Protein AF-A0A3M1AQQ5-F1 (afdb_monomer)

pLDDT: mean 84.56, std 14.71, range [33.78, 97.38]

Foldseek 3Di:
DCDDPVVVVVVVLVVVLVVVLVCLVVLLVLLVVLLVCLPPPVCNLVSLVSNLVSLVVQLVCCVVSQLVVLNVLSVVLNVLSVVCVVVVHGDDPVSSVVNVVSSVVNVVSSVPDDRRDDDD

Sequence (120 aa):
MGDFPSESVEKRWKVLQQRYREGLPDRLREMARYLRGIADPKNGGAHLEALHRIAHGMAGSSGIFGFPHLGICARELERLLRSIQEENRRPDSSEETKIADLIEELERIAAETPPEGKPV

Solvent-accessible surface area (backbone atoms only — not comparable to full-atom values): 6598 Å² total; per-residue (Å²): 140,84,85,70,70,58,66,63,52,52,52,52,47,52,52,51,36,49,52,50,57,70,47,43,63,58,53,51,53,49,42,57,55,26,59,73,34,41,80,38,92,86,49,12,68,60,23,46,50,51,40,32,53,52,22,46,54,39,33,72,43,24,54,78,50,25,34,54,70,51,11,52,50,22,42,54,50,24,52,55,44,47,53,38,57,76,67,72,55,78,74,50,76,68,50,52,49,53,54,49,55,46,50,54,48,46,53,49,45,64,74,71,54,74,69,57,69,83,88,127

Structure (mmCIF, N/CA/C/O backbone):
data_AF-A0A3M1AQQ5-F1
#
_entry.id   AF-A0A3M1AQQ5-F1
#
loop_
_atom_site.group_PDB
_atom_site.id
_atom_site.type_symbol
_atom_site.label_atom_id
_atom_site.label_alt_id
_atom_site.label_comp_id
_atom_site.label_asym_id
_atom_site.label_entity_id
_atom_site.label_seq_id
_atom_site.pdbx_PDB_ins_code
_atom_site.Cartn_x
_atom_site.Cartn_y
_atom_site.Cartn_z
_atom_site.occupancy
_atom_site.B_iso_or_equiv
_atom_site.auth_seq_id
_atom_site.auth_comp_id
_atom_site.auth_asym_id
_atom_site.auth_atom_id
_atom_site.pdbx_PDB_model_num
ATOM 1 N N . MET A 1 1 ? -32.718 20.684 30.491 1.00 39.69 1 MET A N 1
ATOM 2 C CA . MET A 1 1 ? -32.988 19.747 29.381 1.00 39.69 1 MET A CA 1
ATOM 3 C C . MET A 1 1 ? -31.857 19.908 28.382 1.00 39.69 1 MET A C 1
ATOM 5 O O . MET A 1 1 ? -31.890 20.838 27.592 1.00 39.69 1 MET A O 1
ATOM 9 N N . GLY A 1 2 ? -30.792 19.120 28.528 1.00 47.56 2 GLY A N 1
ATOM 10 C CA . GLY A 1 2 ? -29.665 19.105 27.596 1.00 47.56 2 GLY A CA 1
ATOM 11 C C . GLY A 1 2 ? -29.707 17.777 26.867 1.00 47.56 2 GLY A C 1
ATOM 12 O O . GLY A 1 2 ? -29.253 16.780 27.415 1.00 47.56 2 GLY A O 1
ATOM 13 N N . ASP A 1 3 ? -30.355 17.752 25.709 1.00 48.94 3 ASP A N 1
ATOM 14 C CA . ASP A 1 3 ? -30.381 16.572 24.853 1.00 48.94 3 ASP A CA 1
ATOM 15 C C . ASP A 1 3 ? -29.056 16.552 24.079 1.00 48.94 3 ASP A C 1
ATOM 17 O O . ASP A 1 3 ? -28.747 17.475 23.321 1.00 48.94 3 ASP A O 1
ATOM 21 N N . PHE A 1 4 ? -28.202 15.582 24.397 1.00 49.16 4 PHE A N 1
ATOM 22 C CA . PHE A 1 4 ? -26.816 15.528 23.945 1.00 49.16 4 PHE A CA 1
ATOM 23 C C . PHE A 1 4 ? -26.731 15.058 22.481 1.00 49.16 4 PHE A C 1
ATOM 25 O O . PHE A 1 4 ? -27.103 13.923 22.182 1.00 49.16 4 PHE A O 1
ATOM 32 N N . PRO A 1 5 ? -26.137 15.838 21.558 1.00 56.94 5 PRO A N 1
ATOM 33 C CA . PRO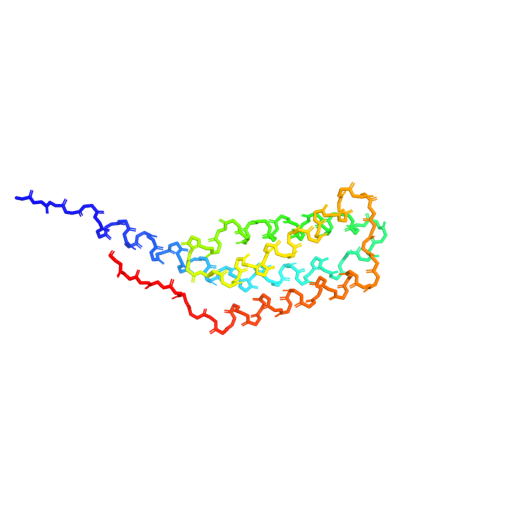 A 1 5 ? -25.801 15.347 20.219 1.00 56.94 5 PRO A CA 1
ATOM 34 C C . PRO A 1 5 ? -24.647 14.316 20.207 1.00 56.94 5 PRO A C 1
ATOM 36 O O . PRO A 1 5 ? -24.375 13.730 19.156 1.00 56.94 5 PRO A O 1
ATOM 39 N N . SER A 1 6 ? -23.970 14.068 21.340 1.00 58.69 6 SER A N 1
ATOM 40 C CA . SER A 1 6 ? -22.751 13.243 21.408 1.00 58.69 6 SER A CA 1
ATOM 41 C C . SER A 1 6 ? -22.999 11.754 21.148 1.00 58.69 6 SER A C 1
ATOM 43 O O . SER A 1 6 ? -22.285 11.168 20.337 1.00 58.69 6 SER A O 1
ATOM 45 N N . GLU A 1 7 ? -24.068 11.156 21.690 1.00 60.47 7 GLU A N 1
ATOM 46 C CA . GLU A 1 7 ? -24.357 9.724 21.477 1.00 60.47 7 GLU A CA 1
ATOM 47 C C . GLU A 1 7 ? -24.570 9.374 19.995 1.00 60.47 7 GLU A C 1
ATOM 49 O O . GLU A 1 7 ? -24.213 8.287 19.532 1.00 60.47 7 GLU A O 1
ATOM 54 N N . SER A 1 8 ? -25.157 10.295 19.224 1.00 70.62 8 SER A N 1
ATOM 55 C CA . SER A 1 8 ? -25.392 10.101 17.790 1.00 70.62 8 SER A CA 1
ATOM 56 C C . SER A 1 8 ? -24.102 10.201 16.977 1.00 70.62 8 SER A C 1
ATOM 58 O O . SER A 1 8 ? -23.932 9.464 16.003 1.00 70.62 8 SER A O 1
ATOM 60 N N . VAL A 1 9 ? -23.184 11.088 17.368 1.00 71.31 9 VAL A N 1
ATOM 61 C CA . VAL A 1 9 ? -21.868 11.228 16.732 1.00 71.31 9 VAL A CA 1
ATOM 62 C C . VAL A 1 9 ? -20.988 10.026 17.068 1.00 71.31 9 VAL A C 1
ATOM 64 O O . VAL A 1 9 ? -20.425 9.424 16.158 1.00 71.31 9 VAL A O 1
ATOM 67 N N . GLU A 1 10 ? -20.955 9.598 18.328 1.00 72.62 10 GLU A N 1
ATOM 68 C CA . GLU A 1 10 ? -20.203 8.423 18.783 1.00 72.62 10 GLU A CA 1
ATOM 69 C C . GLU A 1 10 ? -20.688 7.123 18.128 1.00 72.62 10 GLU A C 1
ATOM 71 O O . GLU A 1 10 ? -19.878 6.312 17.675 1.00 72.62 10 GLU A O 1
ATOM 76 N N . LYS A 1 11 ? -22.009 6.917 18.010 1.00 75.25 11 LYS A N 1
ATOM 77 C CA . LYS A 1 11 ? -22.565 5.749 17.302 1.00 75.25 11 LYS A CA 1
ATOM 78 C C . LYS A 1 11 ? -22.174 5.747 15.825 1.00 75.25 11 LYS A C 1
ATOM 80 O O . LYS A 1 11 ? -21.735 4.717 15.314 1.00 75.25 11 LYS A O 1
ATOM 85 N N . ARG A 1 12 ? -22.286 6.889 15.135 1.00 74.12 12 ARG A N 1
ATOM 86 C CA . ARG A 1 12 ? -21.865 7.021 13.724 1.00 74.12 12 ARG A CA 1
ATOM 87 C C . ARG A 1 12 ? -20.365 6.787 13.566 1.00 74.12 12 ARG A C 1
ATOM 89 O O . ARG A 1 12 ? -19.950 6.113 12.629 1.00 74.12 12 ARG A O 1
ATOM 96 N N . TRP A 1 13 ? -19.572 7.286 14.505 1.00 77.75 13 TRP A N 1
ATOM 97 C CA . TRP A 1 13 ? -18.128 7.109 14.530 1.00 77.75 13 TRP A CA 1
ATOM 98 C C . TRP A 1 13 ? -17.721 5.641 14.654 1.00 77.75 13 TRP A C 1
ATOM 100 O O . TRP A 1 13 ? -16.947 5.149 13.835 1.00 77.75 13 TRP A O 1
ATOM 110 N N . LYS A 1 14 ? -18.315 4.906 15.602 1.00 76.75 14 LYS A N 1
ATOM 111 C CA . LYS A 1 14 ? -18.078 3.463 15.760 1.00 76.75 14 LYS A CA 1
ATOM 112 C C . LYS A 1 14 ? -18.450 2.676 14.502 1.00 76.75 14 LYS A C 1
ATOM 114 O O . LYS A 1 14 ? -17.719 1.768 14.120 1.00 76.75 14 LYS A O 1
ATOM 119 N N . VAL A 1 15 ? -19.539 3.046 13.820 1.00 81.56 15 VAL A N 1
ATOM 120 C CA . VAL A 1 15 ? -19.927 2.425 12.540 1.00 81.56 15 VAL A CA 1
ATOM 121 C C . VAL A 1 15 ? -18.883 2.684 11.450 1.00 81.56 15 VAL A C 1
ATOM 123 O O . VAL A 1 15 ? -18.546 1.768 10.704 1.00 81.56 15 VAL A O 1
ATOM 126 N N . LEU A 1 16 ? -18.343 3.902 11.356 1.00 78.88 16 LEU A N 1
ATOM 127 C CA . LEU A 1 16 ? -17.290 4.221 10.386 1.00 78.88 16 LEU A CA 1
ATOM 128 C C . LEU A 1 16 ? -15.985 3.475 10.692 1.00 78.88 16 LEU A C 1
ATOM 130 O O . LEU A 1 16 ? -15.394 2.904 9.779 1.00 78.88 16 LEU A O 1
ATOM 134 N N . GLN A 1 17 ? -15.580 3.404 11.963 1.00 79.69 17 GLN A N 1
ATOM 135 C CA . GLN A 1 17 ? -14.423 2.612 12.394 1.00 79.69 17 GLN A CA 1
ATOM 136 C C . GLN A 1 17 ? -14.599 1.120 12.086 1.00 79.69 17 GLN A C 1
ATOM 138 O O . GLN A 1 17 ? -13.663 0.465 11.629 1.00 79.69 17 GLN A O 1
ATOM 143 N N . GLN A 1 18 ? -15.797 0.579 12.320 1.00 81.62 18 GLN A N 1
ATOM 144 C CA . GLN A 1 18 ? -16.114 -0.817 12.033 1.00 81.62 18 GLN A CA 1
ATOM 145 C C . GLN A 1 18 ? -16.027 -1.105 10.531 1.00 81.62 18 GLN A C 1
ATOM 147 O O . GLN A 1 18 ? -15.323 -2.026 10.131 1.00 81.62 18 GLN A O 1
ATOM 152 N N . ARG A 1 19 ? -16.652 -0.266 9.694 1.00 84.38 19 ARG A N 1
ATOM 153 C CA . ARG A 1 19 ? -16.578 -0.387 8.229 1.00 84.38 19 ARG A CA 1
ATOM 154 C C . ARG A 1 19 ? -15.156 -0.259 7.702 1.00 84.38 19 ARG A C 1
ATOM 156 O O . ARG A 1 19 ? -14.786 -0.959 6.765 1.00 84.38 19 ARG A O 1
ATOM 163 N N . TYR A 1 20 ? -14.365 0.640 8.287 1.00 83.94 20 TYR A N 1
ATOM 164 C CA . TYR A 1 20 ? -12.958 0.775 7.937 1.00 83.94 20 TYR A CA 1
ATOM 165 C C . TYR A 1 20 ? -12.219 -0.539 8.195 1.00 83.94 20 TYR A C 1
ATOM 167 O O . TYR A 1 20 ? -11.590 -1.058 7.279 1.00 83.94 20 TYR A O 1
ATOM 175 N N . ARG A 1 21 ? -12.377 -1.122 9.393 1.00 82.50 21 ARG A N 1
ATOM 176 C CA . ARG A 1 21 ? -11.762 -2.407 9.755 1.00 82.50 21 ARG A CA 1
ATOM 177 C C . ARG A 1 21 ? -12.209 -3.548 8.848 1.00 82.50 21 ARG A C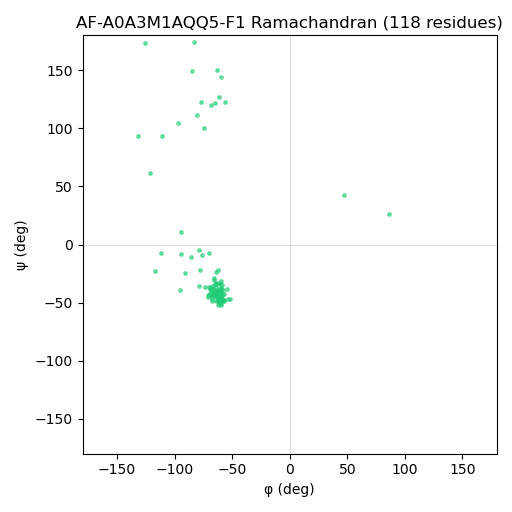 1
ATOM 179 O O . ARG A 1 21 ? -11.370 -4.308 8.389 1.00 82.50 21 ARG A O 1
ATOM 186 N N . GLU A 1 22 ? -13.505 -3.658 8.582 1.00 86.5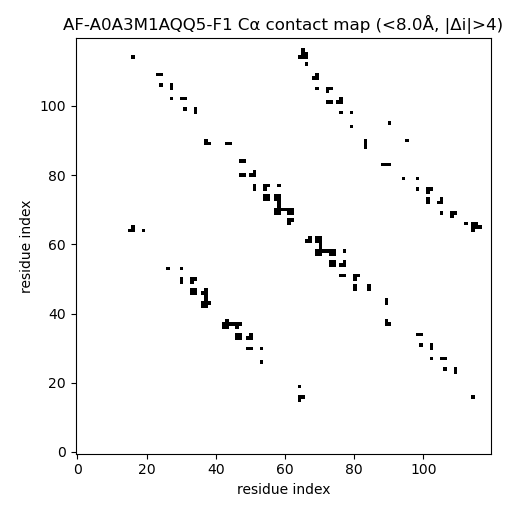6 22 GLU A N 1
ATOM 187 C CA . GLU A 1 22 ? -14.060 -4.701 7.710 1.00 86.56 22 GLU A CA 1
ATOM 188 C C . GLU A 1 22 ? -13.520 -4.601 6.279 1.00 86.56 22 GLU A C 1
ATOM 190 O O . GLU A 1 22 ? -13.305 -5.624 5.638 1.00 86.56 22 GLU A O 1
ATOM 195 N N . GLY A 1 23 ? -13.244 -3.385 5.799 1.00 88.19 23 GLY A N 1
ATOM 196 C CA . GLY A 1 23 ? -12.676 -3.151 4.472 1.00 88.19 23 GLY A CA 1
ATOM 197 C C . GLY A 1 23 ? -11.148 -3.231 4.386 1.00 88.19 23 GLY A C 1
ATOM 198 O O . GLY A 1 23 ? -10.618 -3.225 3.275 1.00 88.19 23 GLY A O 1
ATOM 199 N N . LEU A 1 24 ? -10.418 -3.284 5.508 1.00 87.94 24 LEU A N 1
ATOM 200 C CA . LEU A 1 24 ? -8.949 -3.342 5.498 1.00 87.94 24 LEU A CA 1
ATOM 201 C C . LEU A 1 24 ? -8.403 -4.594 4.794 1.00 87.94 24 LEU A C 1
ATOM 203 O O . LEU A 1 24 ? -7.553 -4.427 3.919 1.00 87.94 24 LEU A O 1
ATOM 207 N N . PRO A 1 25 ? -8.885 -5.820 5.088 1.00 89.38 25 PRO A N 1
ATOM 208 C CA . PRO A 1 25 ? -8.378 -7.022 4.432 1.00 89.38 25 PRO A CA 1
ATOM 209 C C . PRO A 1 25 ? -8.531 -6.979 2.911 1.00 89.38 25 PRO A C 1
ATOM 211 O O . PRO A 1 25 ? -7.631 -7.397 2.189 1.00 89.38 25 PRO A O 1
ATOM 214 N N . ASP A 1 26 ? -9.650 -6.452 2.412 1.00 91.56 26 ASP A N 1
ATOM 215 C CA . ASP A 1 26 ? -9.893 -6.352 0.972 1.00 91.56 26 ASP A CA 1
ATOM 216 C C . ASP A 1 26 ? -8.936 -5.348 0.315 1.00 91.56 26 ASP A C 1
ATOM 218 O O . ASP A 1 26 ? -8.339 -5.658 -0.715 1.00 91.56 26 ASP A O 1
ATOM 222 N N . ARG A 1 27 ? -8.706 -4.189 0.949 1.00 92.50 27 ARG A N 1
ATOM 223 C CA . ARG A 1 27 ? -7.732 -3.191 0.471 1.00 92.50 27 ARG A CA 1
ATOM 224 C C . ARG A 1 27 ? -6.311 -3.746 0.430 1.00 92.50 27 ARG A C 1
ATOM 226 O O . ARG A 1 27 ? -5.602 -3.518 -0.544 1.00 92.50 27 ARG A O 1
ATOM 233 N N . LEU A 1 28 ? -5.904 -4.496 1.452 1.00 92.50 28 LEU A N 1
ATOM 234 C CA . LEU A 1 28 ? -4.577 -5.114 1.514 1.00 92.50 28 LEU A CA 1
ATOM 235 C C . LEU A 1 28 ? -4.403 -6.180 0.425 1.00 92.50 28 LEU A C 1
ATOM 237 O O . LEU A 1 28 ? -3.412 -6.163 -0.305 1.00 92.50 28 LEU A O 1
ATOM 241 N N . ARG A 1 29 ? -5.421 -7.024 0.202 1.00 92.88 29 ARG A N 1
ATOM 242 C CA . ARG A 1 29 ? -5.422 -7.977 -0.923 1.00 92.88 29 ARG A CA 1
ATOM 243 C C . ARG A 1 29 ? -5.336 -7.276 -2.278 1.00 92.88 29 ARG A C 1
ATOM 245 O O . ARG A 1 29 ? -4.657 -7.769 -3.180 1.00 92.88 29 ARG A O 1
ATOM 252 N N . GLU A 1 30 ? -6.004 -6.135 -2.445 1.00 94.31 30 GLU A N 1
ATOM 253 C CA . GLU A 1 30 ? -5.869 -5.321 -3.655 1.00 94.31 30 GLU A CA 1
ATOM 254 C C . GLU A 1 30 ? -4.440 -4.796 -3.831 1.00 94.31 30 GLU A C 1
ATOM 256 O O . GLU A 1 30 ? -3.897 -4.905 -4.932 1.00 94.31 30 GLU A O 1
ATOM 261 N N . MET A 1 31 ? -3.800 -4.296 -2.768 1.00 95.06 31 MET A N 1
ATOM 262 C CA . MET A 1 31 ? -2.400 -3.854 -2.815 1.00 95.06 31 MET A CA 1
ATOM 263 C C . MET A 1 31 ? -1.469 -4.994 -3.225 1.00 95.06 31 MET A C 1
ATOM 265 O O . MET A 1 31 ? -0.702 -4.838 -4.174 1.00 95.06 31 MET A O 1
ATOM 269 N N . ALA A 1 32 ? -1.603 -6.170 -2.610 1.00 93.25 32 ALA A N 1
ATOM 270 C CA . ALA A 1 32 ? -0.831 -7.353 -2.983 1.00 93.25 32 ALA A CA 1
ATOM 271 C C . ALA A 1 32 ? -1.045 -7.751 -4.458 1.00 93.25 32 ALA A C 1
ATOM 273 O O . ALA A 1 32 ? -0.113 -8.195 -5.134 1.00 93.25 32 ALA A O 1
ATOM 274 N N . ARG A 1 33 ? -2.257 -7.560 -5.005 1.00 94.31 33 ARG A N 1
ATOM 275 C CA . ARG A 1 33 ? -2.534 -7.788 -6.432 1.00 94.31 33 ARG A CA 1
ATOM 276 C C . ARG A 1 33 ? -1.816 -6.776 -7.323 1.00 94.31 33 ARG A C 1
ATOM 278 O O . ARG A 1 33 ? -1.260 -7.172 -8.345 1.00 94.31 33 ARG A O 1
ATOM 285 N N . TYR A 1 34 ? -1.843 -5.490 -6.971 1.00 94.94 34 TYR A N 1
ATOM 286 C CA . TYR A 1 34 ? -1.163 -4.456 -7.752 1.00 94.94 34 TYR A CA 1
ATOM 287 C C . TYR A 1 34 ? 0.358 -4.599 -7.683 1.00 94.94 34 TYR A C 1
ATOM 289 O O . TYR A 1 34 ? 0.997 -4.466 -8.722 1.00 94.94 34 TYR A O 1
ATOM 297 N N . LEU A 1 35 ? 0.917 -4.976 -6.528 1.00 94.06 35 LEU A N 1
ATOM 298 C CA . LEU A 1 35 ? 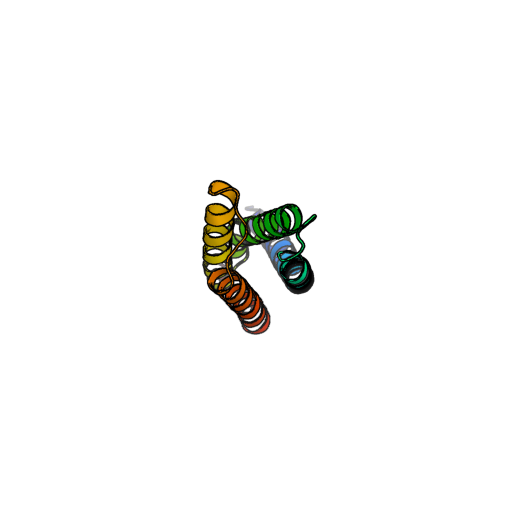2.341 -5.286 -6.361 1.00 94.06 35 LEU A CA 1
ATOM 299 C C . LEU A 1 35 ? 2.826 -6.309 -7.396 1.00 94.06 35 LEU A C 1
ATOM 301 O O . LEU A 1 35 ? 3.811 -6.070 -8.081 1.00 94.06 35 LEU A O 1
ATOM 305 N N . ARG A 1 36 ? 2.093 -7.408 -7.605 1.00 92.50 36 ARG A N 1
ATOM 306 C CA . ARG A 1 36 ? 2.467 -8.428 -8.606 1.00 92.50 36 ARG A CA 1
ATOM 307 C C . ARG A 1 36 ? 2.499 -7.901 -10.046 1.00 92.50 36 ARG A C 1
ATOM 309 O O . ARG A 1 36 ? 3.129 -8.516 -10.899 1.00 92.50 36 ARG A O 1
ATOM 316 N N . GLY A 1 37 ? 1.796 -6.804 -10.324 1.00 91.88 37 GLY A N 1
ATOM 317 C CA . GLY A 1 37 ? 1.712 -6.194 -11.647 1.00 91.88 37 GLY A CA 1
ATOM 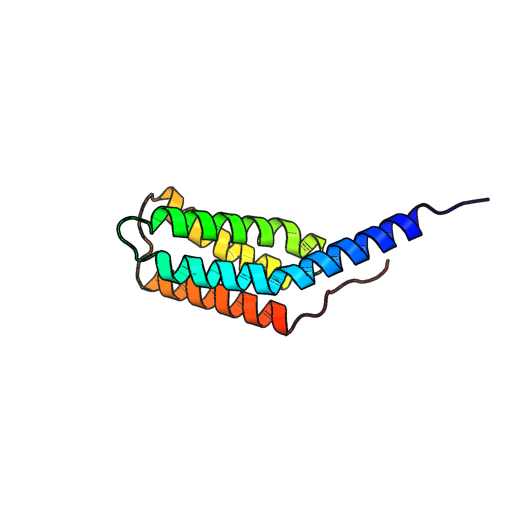318 C C . GLY A 1 37 ? 2.718 -5.068 -11.898 1.00 91.88 37 GLY A C 1
ATOM 319 O O . GLY A 1 37 ? 2.822 -4.623 -13.037 1.00 91.88 37 GLY A O 1
ATOM 320 N N . ILE A 1 38 ? 3.469 -4.593 -10.895 1.00 90.00 38 ILE A N 1
ATOM 321 C CA . ILE A 1 38 ? 4.364 -3.429 -11.077 1.00 90.00 38 ILE A CA 1
ATOM 322 C C . ILE A 1 38 ? 5.519 -3.713 -12.044 1.00 90.00 38 ILE A C 1
ATOM 324 O O . ILE A 1 38 ? 5.956 -2.810 -12.756 1.00 90.00 38 ILE A O 1
ATOM 328 N N . ALA A 1 39 ? 5.948 -4.975 -12.128 1.00 86.25 39 ALA A N 1
ATOM 329 C CA . ALA A 1 39 ? 6.978 -5.432 -13.055 1.00 86.25 39 ALA A CA 1
ATOM 330 C C . ALA A 1 39 ? 6.471 -5.586 -14.506 1.00 86.25 39 ALA A C 1
ATOM 332 O O . ALA A 1 39 ? 7.275 -5.790 -15.419 1.00 86.25 39 ALA A O 1
ATOM 333 N N . ASP A 1 40 ? 5.156 -5.486 -14.757 1.00 89.00 40 ASP A N 1
ATOM 334 C CA . ASP A 1 40 ? 4.588 -5.590 -16.105 1.00 89.00 40 ASP A CA 1
ATOM 335 C C . ASP A 1 40 ? 5.080 -4.417 -16.983 1.00 89.00 40 ASP A C 1
ATOM 337 O O . ASP A 1 40 ? 4.817 -3.250 -16.673 1.00 89.00 40 ASP A O 1
ATOM 341 N N . PRO A 1 41 ? 5.746 -4.674 -18.126 1.00 85.75 41 PRO A N 1
ATOM 342 C CA . PRO A 1 41 ? 6.260 -3.605 -18.974 1.00 85.75 41 PRO A CA 1
ATOM 343 C C . PRO A 1 41 ? 5.199 -2.688 -19.597 1.00 85.75 41 PRO A C 1
ATOM 345 O O . PRO A 1 41 ? 5.519 -1.566 -19.989 1.00 85.75 41 PRO A O 1
ATOM 348 N N . LYS A 1 42 ? 3.964 -3.165 -19.741 1.00 88.94 42 LYS A N 1
ATOM 349 C CA . LYS A 1 42 ? 2.841 -2.438 -20.338 1.00 88.94 42 LYS A CA 1
ATOM 350 C C . LYS A 1 42 ? 1.988 -1.755 -19.275 1.00 88.94 42 LYS A C 1
ATOM 352 O O . LYS A 1 42 ? 1.554 -0.629 -19.492 1.00 88.94 42 LYS A O 1
ATOM 357 N N . ASN A 1 43 ? 1.768 -2.421 -18.142 1.00 91.19 43 ASN A N 1
ATOM 358 C CA . ASN A 1 43 ? 0.805 -1.976 -17.129 1.00 91.19 43 ASN A CA 1
ATOM 359 C C . ASN A 1 43 ? 1.438 -1.517 -15.807 1.00 91.19 43 ASN A C 1
ATOM 361 O O . ASN A 1 43 ? 0.725 -0.984 -14.957 1.00 91.19 43 ASN A O 1
ATOM 365 N N . GLY A 1 44 ? 2.750 -1.680 -15.617 1.00 89.75 44 GLY A N 1
ATOM 366 C CA . GLY A 1 44 ? 3.431 -1.428 -14.342 1.00 89.75 44 GLY A CA 1
ATOM 367 C C . GLY A 1 44 ? 3.193 -0.030 -13.770 1.00 89.75 44 GLY A C 1
ATOM 368 O O . GLY A 1 44 ? 2.937 0.111 -12.578 1.00 89.75 44 GLY A O 1
ATOM 369 N N . GLY A 1 45 ? 3.148 0.999 -14.625 1.00 91.19 45 GLY A N 1
ATOM 370 C CA . GLY A 1 45 ? 2.816 2.367 -14.206 1.00 91.19 45 GLY A CA 1
ATOM 371 C C . GLY A 1 45 ? 1.392 2.510 -13.648 1.00 91.19 45 GLY A C 1
ATOM 372 O O . GLY A 1 45 ? 1.194 3.177 -12.636 1.00 91.19 45 GLY A O 1
ATOM 373 N N . ALA A 1 46 ? 0.407 1.830 -14.244 1.00 93.69 46 ALA A N 1
ATOM 374 C CA . ALA A 1 46 ? -0.973 1.833 -13.753 1.00 93.69 46 ALA A CA 1
ATOM 375 C C . ALA A 1 46 ? -1.113 1.058 -12.431 1.00 93.69 46 ALA A C 1
ATOM 377 O O . ALA A 1 46 ? -1.867 1.465 -11.546 1.00 93.69 46 ALA A O 1
ATOM 378 N N . HIS A 1 47 ? -0.361 -0.038 -12.274 1.00 94.25 47 HIS A N 1
ATOM 379 C CA . HIS A 1 47 ? -0.282 -0.778 -11.014 1.00 94.25 47 HIS A CA 1
ATOM 380 C C . HIS A 1 47 ? 0.358 0.062 -9.898 1.00 94.25 47 HIS A C 1
ATOM 382 O O . HIS A 1 47 ? -0.173 0.106 -8.788 1.00 94.25 47 HIS A O 1
ATOM 388 N N . LEU A 1 48 ? 1.440 0.784 -10.207 1.00 94.31 48 LEU A N 1
ATOM 389 C CA . LEU A 1 48 ? 2.104 1.704 -9.284 1.00 94.31 48 LEU A CA 1
ATOM 390 C C . LEU A 1 48 ? 1.167 2.841 -8.843 1.00 94.31 48 LEU A C 1
ATOM 392 O O . LEU A 1 48 ? 1.079 3.158 -7.658 1.00 94.31 48 LEU A O 1
ATOM 396 N N . GLU A 1 49 ? 0.407 3.415 -9.777 1.00 94.88 49 GLU A N 1
ATOM 397 C CA . GLU A 1 49 ? -0.575 4.457 -9.469 1.00 94.88 49 GLU A CA 1
ATOM 398 C C . GLU A 1 49 ? -1.721 3.941 -8.592 1.00 94.88 49 GLU A C 1
ATOM 400 O O .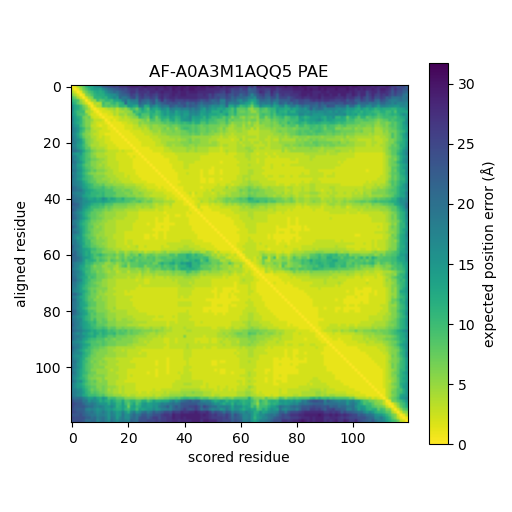 GLU A 1 49 ? -2.155 4.618 -7.657 1.00 94.88 49 GLU A O 1
ATOM 405 N N . ALA A 1 50 ? -2.195 2.721 -8.849 1.00 95.94 50 ALA A N 1
ATOM 406 C CA . ALA A 1 50 ? -3.208 2.091 -8.016 1.00 95.94 50 ALA A CA 1
ATOM 407 C C . ALA A 1 50 ? -2.709 1.844 -6.583 1.00 95.94 50 ALA A C 1
ATOM 409 O O . ALA A 1 50 ? -3.432 2.166 -5.638 1.00 95.94 50 ALA A O 1
ATOM 410 N N . LEU A 1 51 ? -1.471 1.362 -6.416 1.00 95.62 51 LEU A N 1
ATOM 411 C CA . LEU A 1 51 ? -0.830 1.238 -5.103 1.00 95.62 51 LEU A CA 1
ATOM 412 C C . LEU A 1 51 ? -0.760 2.584 -4.382 1.00 95.62 51 LEU A C 1
ATOM 414 O O . LEU A 1 51 ? -1.159 2.675 -3.221 1.00 95.62 51 LEU A O 1
ATOM 418 N N . HIS A 1 52 ? -0.311 3.635 -5.077 1.00 96.12 52 HIS A N 1
ATOM 419 C CA . HIS A 1 52 ? -0.176 4.966 -4.487 1.00 96.12 52 HIS A CA 1
ATOM 420 C C . HIS A 1 52 ? -1.524 5.496 -3.987 1.00 96.12 52 HIS A C 1
ATOM 422 O O . HIS A 1 52 ? -1.611 5.989 -2.864 1.00 96.12 52 HIS A O 1
ATOM 428 N N . ARG A 1 53 ? -2.606 5.330 -4.761 1.00 95.56 53 ARG A N 1
ATOM 429 C CA . ARG A 1 53 ? -3.954 5.752 -4.341 1.00 95.56 53 ARG A CA 1
ATOM 430 C C . ARG A 1 53 ? -4.443 5.019 -3.092 1.00 95.56 53 ARG A C 1
ATOM 432 O O . ARG A 1 53 ? -5.033 5.656 -2.218 1.00 95.56 53 ARG A O 1
ATOM 439 N N . ILE A 1 54 ? -4.210 3.707 -2.992 1.00 94.94 54 ILE A N 1
ATOM 440 C CA . ILE A 1 54 ? -4.610 2.940 -1.803 1.00 94.94 54 ILE A CA 1
ATOM 441 C C . ILE A 1 54 ? -3.784 3.383 -0.58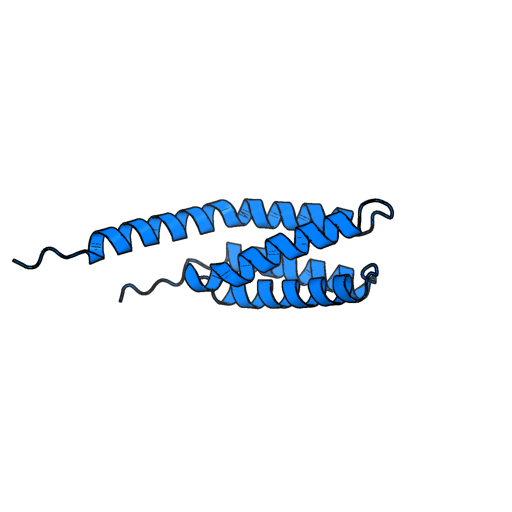9 1.00 94.94 54 ILE A C 1
ATOM 443 O O . ILE A 1 54 ? -4.366 3.688 0.455 1.00 94.94 54 ILE A O 1
ATOM 447 N N . ALA A 1 55 ? -2.461 3.506 -0.741 1.00 95.00 55 ALA A N 1
ATOM 448 C CA . ALA A 1 55 ? -1.561 3.963 0.316 1.00 95.00 55 ALA A CA 1
ATOM 449 C C . ALA A 1 55 ? -1.922 5.376 0.808 1.00 95.00 55 ALA A C 1
ATOM 451 O O . ALA A 1 55 ? -2.067 5.583 2.011 1.00 95.00 55 ALA A O 1
ATOM 452 N N . HIS A 1 56 ? -2.178 6.318 -0.106 1.00 94.00 56 HIS A N 1
ATOM 453 C CA . HIS A 1 56 ? -2.645 7.672 0.207 1.00 94.00 56 HIS A CA 1
ATOM 454 C C . HIS A 1 56 ? -3.954 7.660 1.009 1.00 94.00 56 HIS A C 1
ATOM 456 O O . HIS A 1 56 ? -4.071 8.305 2.054 1.00 94.00 56 HIS A O 1
ATOM 462 N N . GLY A 1 57 ? -4.939 6.878 0.552 1.00 91.69 57 GLY A N 1
ATOM 463 C CA . GLY A 1 57 ? -6.215 6.731 1.243 1.00 91.69 57 GLY A CA 1
ATOM 464 C C . GLY A 1 57 ? -6.046 6.156 2.649 1.00 91.69 57 GLY A C 1
ATOM 465 O O . GLY A 1 57 ? -6.679 6.638 3.588 1.00 91.69 57 GLY A O 1
ATOM 466 N N . MET A 1 58 ? -5.178 5.157 2.821 1.00 90.94 58 MET A N 1
ATOM 467 C CA . MET A 1 58 ? -4.874 4.574 4.128 1.00 90.94 58 MET A CA 1
ATOM 468 C C . MET A 1 58 ? -4.140 5.564 5.033 1.00 90.94 58 MET A C 1
ATOM 470 O O . MET A 1 58 ? -4.599 5.775 6.150 1.00 90.94 58 MET A O 1
ATOM 474 N N . ALA A 1 59 ? -3.090 6.232 4.552 1.00 90.75 59 ALA A N 1
ATOM 475 C CA . ALA A 1 59 ? -2.321 7.220 5.308 1.00 90.75 59 ALA A CA 1
ATOM 476 C C . ALA A 1 59 ? -3.183 8.401 5.789 1.00 90.75 59 ALA A C 1
ATOM 478 O O . ALA A 1 59 ? -3.003 8.889 6.904 1.00 90.75 59 ALA A O 1
ATOM 479 N N . GLY A 1 60 ? -4.141 8.846 4.968 1.00 84.44 60 GLY A N 1
ATOM 480 C CA . GLY A 1 60 ? -5.043 9.951 5.301 1.00 84.44 60 GLY A CA 1
ATOM 481 C C . GLY A 1 60 ? -6.192 9.594 6.251 1.00 84.44 60 GLY A C 1
ATOM 482 O O . GLY A 1 60 ? -6.743 10.489 6.887 1.00 84.44 60 GLY A O 1
ATOM 483 N N . SER A 1 61 ? -6.574 8.315 6.362 1.00 81.25 61 SER A N 1
ATOM 484 C CA . SER A 1 61 ? -7.789 7.902 7.091 1.00 81.25 61 SER A CA 1
ATOM 485 C C . SER A 1 61 ? -7.548 7.003 8.306 1.00 81.25 61 SER A C 1
ATOM 487 O O . SER A 1 61 ? -8.368 6.978 9.219 1.00 81.25 61 SER A O 1
ATOM 489 N N . SER A 1 62 ? -6.423 6.301 8.377 1.00 77.56 62 SER A N 1
ATOM 490 C CA . SER A 1 62 ? -6.099 5.365 9.463 1.00 77.56 62 SER A CA 1
ATOM 491 C C . SER A 1 62 ? -5.973 6.040 10.834 1.00 77.56 62 SER A C 1
ATOM 493 O O . SER A 1 62 ? -6.538 5.551 11.811 1.00 77.56 62 SER A O 1
ATOM 495 N N . GLY A 1 63 ? -5.318 7.205 10.910 1.00 72.31 63 GLY A N 1
ATOM 496 C CA . GLY A 1 63 ? -5.200 7.984 12.149 1.00 72.31 63 GLY A CA 1
ATOM 497 C C . GLY A 1 63 ? -6.550 8.492 12.665 1.00 72.31 63 GLY A C 1
ATOM 498 O O . GLY A 1 63 ? -6.778 8.529 13.870 1.00 72.31 63 GLY A O 1
ATOM 499 N N . ILE A 1 64 ? -7.477 8.796 11.752 1.00 74.69 64 ILE A N 1
ATOM 500 C CA . ILE A 1 64 ? -8.849 9.198 12.084 1.00 74.69 64 ILE A CA 1
ATOM 501 C C . ILE A 1 64 ? -9.595 8.019 12.720 1.00 74.69 64 ILE A C 1
ATOM 503 O O . ILE A 1 64 ? -10.326 8.205 13.681 1.00 74.69 64 ILE A O 1
ATOM 507 N N . PHE A 1 65 ? -9.388 6.789 12.248 1.00 73.81 65 PHE A N 1
ATOM 508 C CA . PHE A 1 65 ? -10.154 5.625 12.706 1.00 73.81 65 PHE A CA 1
ATOM 509 C C . PHE A 1 65 ? -9.509 4.809 13.837 1.00 73.81 65 PHE A C 1
ATOM 511 O O . PHE A 1 65 ? -10.033 3.747 14.173 1.00 73.81 65 PHE A O 1
ATOM 518 N N . GLY A 1 66 ? -8.442 5.311 14.468 1.00 74.75 66 GLY A N 1
ATOM 519 C CA . GLY A 1 66 ? -7.790 4.644 15.604 1.00 74.75 66 GLY A CA 1
ATOM 520 C C . GLY A 1 66 ? -6.732 3.612 15.207 1.00 74.75 66 GLY A C 1
ATOM 521 O O . GLY A 1 66 ? -6.476 2.674 15.956 1.00 74.75 66 GLY A O 1
ATOM 522 N N . PHE A 1 67 ? -6.123 3.770 14.028 1.00 82.19 67 PHE A N 1
ATOM 523 C CA . PHE A 1 67 ? -5.043 2.916 13.522 1.00 82.19 67 PHE A CA 1
ATOM 524 C C . PHE A 1 67 ? -3.772 3.740 13.226 1.00 82.19 67 PHE A C 1
ATOM 526 O O . PHE A 1 67 ? -3.338 3.816 12.074 1.00 82.19 67 PHE A O 1
ATOM 533 N N . PRO A 1 68 ? -3.160 4.396 14.231 1.00 83.31 68 PRO A N 1
ATOM 534 C CA . PRO A 1 68 ? -2.025 5.297 14.012 1.00 83.31 68 PRO A CA 1
ATOM 535 C C . PRO A 1 68 ? -0.813 4.587 13.389 1.00 83.31 68 PRO A C 1
ATOM 537 O O . PRO A 1 68 ? -0.236 5.098 12.432 1.00 83.31 68 PRO A O 1
ATOM 540 N N . HIS A 1 69 ? -0.480 3.380 13.858 1.00 86.00 69 HIS A N 1
ATOM 541 C CA . HIS A 1 69 ? 0.627 2.577 13.324 1.00 86.00 69 HIS A CA 1
ATOM 542 C C . HIS A 1 69 ? 0.409 2.187 11.855 1.00 86.00 69 HIS A C 1
ATOM 544 O O . HIS A 1 69 ? 1.317 2.322 11.035 1.00 86.00 69 HIS A O 1
ATOM 550 N N . LEU A 1 70 ? -0.826 1.819 11.494 1.00 89.12 70 LEU A N 1
ATOM 551 C CA . LEU A 1 70 ? -1.205 1.537 10.107 1.00 89.12 70 LEU A CA 1
ATOM 552 C C . LEU A 1 70 ? -1.007 2.774 9.217 1.00 89.12 70 LEU A C 1
ATOM 554 O O . LEU A 1 70 ? -0.571 2.666 8.076 1.00 89.12 70 LEU A O 1
ATOM 558 N N . GLY A 1 71 ? -1.304 3.966 9.742 1.00 90.38 71 GLY A N 1
ATOM 559 C CA . GLY A 1 71 ? -1.090 5.228 9.036 1.00 90.38 71 GLY A CA 1
ATOM 560 C C . GLY A 1 71 ? 0.361 5.587 8.813 1.00 90.38 71 GLY A C 1
ATOM 561 O O . GLY A 1 71 ? 0.693 6.069 7.733 1.00 90.38 71 GLY A O 1
ATOM 562 N N . ILE A 1 72 ? 1.217 5.330 9.798 1.00 91.50 72 ILE A N 1
ATOM 563 C CA . ILE A 1 72 ? 2.659 5.555 9.677 1.00 91.50 72 ILE A CA 1
ATOM 564 C C . ILE A 1 72 ? 3.224 4.664 8.567 1.00 91.50 72 ILE A C 1
ATOM 566 O O . ILE A 1 72 ? 3.820 5.183 7.626 1.00 91.50 72 ILE A O 1
ATOM 570 N N . CYS A 1 73 ? 2.942 3.360 8.610 1.00 94.31 73 CYS A N 1
ATOM 571 C CA . CYS A 1 73 ? 3.410 2.422 7.589 1.00 94.31 73 CYS A CA 1
ATOM 572 C C . CYS A 1 73 ? 2.849 2.763 6.190 1.00 94.31 73 CYS A C 1
ATOM 574 O O . CYS A 1 73 ? 3.593 2.840 5.211 1.00 94.31 73 CYS A O 1
ATOM 576 N N . ALA A 1 74 ? 1.557 3.107 6.090 1.00 94.75 74 ALA A N 1
ATOM 577 C CA . ALA A 1 74 ? 0.948 3.516 4.821 1.00 94.75 74 ALA A CA 1
ATOM 578 C C . ALA A 1 74 ? 1.558 4.812 4.264 1.00 94.75 74 ALA A C 1
ATOM 580 O O . ALA A 1 74 ? 1.686 4.963 3.049 1.00 94.75 74 ALA A O 1
ATOM 581 N N . ARG A 1 75 ? 1.958 5.746 5.137 1.00 95.44 75 ARG A N 1
ATOM 582 C CA . ARG A 1 75 ? 2.623 6.997 4.751 1.00 95.44 75 ARG A CA 1
ATOM 583 C C . ARG A 1 75 ? 4.030 6.754 4.217 1.00 95.44 75 ARG A C 1
ATOM 585 O O . ARG A 1 75 ? 4.457 7.449 3.296 1.00 95.44 75 ARG A O 1
ATOM 592 N N . GLU A 1 76 ? 4.760 5.805 4.789 1.00 96.44 76 GLU A N 1
ATOM 593 C CA . GLU A 1 76 ? 6.074 5.413 4.275 1.00 96.44 76 GLU A CA 1
ATOM 594 C C . GLU A 1 76 ? 5.960 4.813 2.875 1.00 96.44 76 GLU A C 1
ATOM 596 O O . GLU A 1 76 ? 6.687 5.230 1.968 1.00 96.44 76 GLU A O 1
ATOM 601 N N . LEU A 1 77 ? 4.983 3.927 2.673 1.00 96.44 77 LEU A N 1
ATOM 602 C CA . LEU A 1 77 ? 4.692 3.361 1.361 1.00 96.44 77 LEU A CA 1
ATOM 603 C C . LEU A 1 77 ? 4.259 4.433 0.351 1.00 96.44 77 LEU A C 1
ATOM 605 O O . LEU A 1 77 ? 4.786 4.476 -0.758 1.00 96.44 77 LEU A O 1
ATOM 609 N N . GLU A 1 78 ? 3.351 5.338 0.732 1.00 97.38 78 GLU A N 1
ATOM 610 C CA . GLU A 1 78 ? 2.918 6.464 -0.107 1.00 97.38 78 GLU A CA 1
ATOM 611 C C . GLU A 1 78 ? 4.117 7.291 -0.592 1.00 97.38 78 GLU A C 1
ATOM 613 O O . GLU A 1 78 ? 4.219 7.596 -1.780 1.00 97.38 78 GLU A O 1
ATOM 618 N N . ARG A 1 79 ? 5.050 7.628 0.307 1.00 96.69 79 ARG A N 1
ATOM 619 C CA . ARG A 1 79 ? 6.241 8.424 -0.027 1.00 96.69 79 ARG A CA 1
ATOM 620 C C . ARG A 1 79 ? 7.157 7.716 -1.017 1.00 96.69 79 ARG A C 1
ATOM 622 O O . ARG A 1 79 ? 7.618 8.359 -1.958 1.00 96.69 79 ARG A O 1
ATOM 629 N N . LEU A 1 80 ? 7.406 6.422 -0.814 1.00 96.44 80 LEU A N 1
ATOM 630 C CA . LEU A 1 80 ? 8.224 5.618 -1.724 1.00 96.44 80 LEU A CA 1
ATOM 631 C C . LEU A 1 80 ? 7.606 5.590 -3.128 1.00 96.44 80 LEU A C 1
ATOM 633 O O . LEU A 1 80 ? 8.272 5.921 -4.106 1.00 96.44 80 LEU A O 1
ATOM 637 N N . LEU A 1 81 ? 6.310 5.278 -3.213 1.00 95.94 81 LEU A N 1
ATOM 638 C CA . LEU A 1 81 ? 5.578 5.216 -4.479 1.00 95.94 81 LEU A CA 1
ATOM 639 C C . LEU A 1 81 ? 5.554 6.574 -5.191 1.00 95.94 81 LEU A C 1
ATOM 641 O O . LEU A 1 81 ? 5.774 6.636 -6.399 1.00 95.94 81 LEU A O 1
ATOM 645 N N . ARG A 1 82 ? 5.343 7.663 -4.443 1.00 95.62 82 ARG A N 1
ATOM 646 C CA . ARG A 1 82 ? 5.354 9.027 -4.982 1.00 95.62 82 ARG A CA 1
ATOM 647 C C . ARG A 1 82 ? 6.710 9.387 -5.590 1.00 95.62 82 ARG A C 1
ATOM 649 O O . ARG A 1 82 ? 6.721 9.927 -6.688 1.00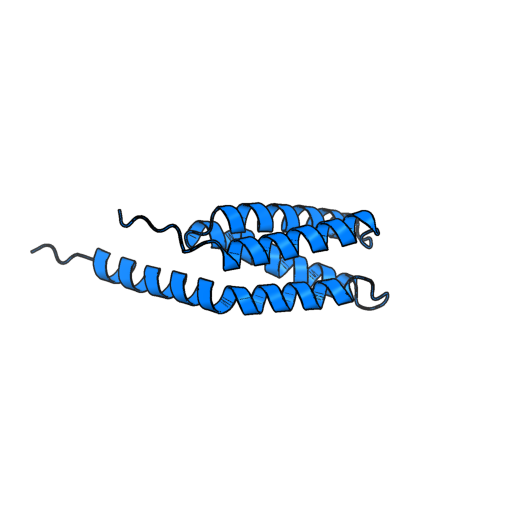 95.62 82 ARG A O 1
ATOM 656 N N . SER A 1 83 ? 7.828 9.051 -4.935 1.00 95.75 83 SER A N 1
ATOM 657 C CA . SER A 1 83 ? 9.176 9.299 -5.485 1.00 95.75 83 SER A CA 1
ATOM 658 C C . SER A 1 83 ? 9.356 8.622 -6.845 1.00 95.75 83 SER A C 1
ATOM 660 O O . SER A 1 83 ? 9.737 9.265 -7.819 1.00 95.75 83 SER A O 1
ATOM 662 N N . ILE A 1 84 ? 8.984 7.341 -6.941 1.00 94.62 84 ILE A N 1
ATOM 663 C CA . ILE A 1 84 ? 9.102 6.557 -8.179 1.00 94.62 84 ILE A CA 1
ATOM 664 C C . ILE A 1 84 ? 8.227 7.156 -9.297 1.00 94.62 84 ILE A C 1
ATOM 666 O O . ILE A 1 84 ? 8.661 7.243 -10.448 1.00 94.62 84 ILE A O 1
ATOM 670 N N . GLN A 1 85 ? 7.008 7.604 -8.964 1.00 93.06 85 GLN A N 1
ATOM 671 C CA . GLN A 1 85 ? 6.107 8.267 -9.913 1.00 93.06 85 GLN A CA 1
ATOM 672 C C . GLN A 1 85 ? 6.634 9.625 -10.392 1.00 93.06 85 GLN A C 1
ATOM 674 O O . GLN A 1 85 ? 6.541 9.923 -11.581 1.00 93.06 85 GLN A O 1
ATOM 679 N N . GLU A 1 86 ? 7.187 10.442 -9.492 1.00 94.00 86 GLU A N 1
ATOM 680 C CA . GLU A 1 86 ? 7.762 11.755 -9.822 1.00 94.00 86 GLU A CA 1
ATOM 681 C C . GLU A 1 86 ? 8.991 11.630 -10.729 1.00 94.00 86 GLU A C 1
ATOM 683 O O . GLU A 1 86 ? 9.192 12.448 -11.625 1.00 94.00 86 GLU A O 1
ATOM 688 N N . GLU A 1 87 ? 9.769 10.564 -10.550 1.00 93.31 87 GLU A N 1
ATOM 689 C CA . GLU A 1 87 ? 10.911 10.215 -11.398 1.00 93.31 87 GLU A CA 1
ATOM 690 C C . GLU A 1 87 ? 10.494 9.539 -12.722 1.00 93.31 87 GLU A C 1
ATOM 692 O O . GLU A 1 87 ? 11.342 9.281 -13.577 1.00 93.31 87 GLU A O 1
ATOM 697 N N . ASN A 1 88 ? 9.194 9.269 -12.909 1.00 89.50 88 ASN A N 1
ATOM 698 C CA . ASN A 1 88 ? 8.593 8.631 -14.084 1.00 89.50 88 ASN A CA 1
ATOM 699 C C . ASN A 1 88 ? 9.347 7.374 -14.547 1.00 89.50 88 ASN A C 1
ATOM 701 O O . ASN A 1 88 ? 9.596 7.154 -15.738 1.00 89.50 88 ASN A O 1
ATOM 705 N N . ARG A 1 89 ? 9.741 6.553 -13.573 1.00 91.06 89 ARG A N 1
ATOM 706 C CA . ARG A 1 89 ? 10.511 5.330 -13.792 1.00 91.06 89 ARG A CA 1
ATOM 707 C C . ARG A 1 89 ? 9.817 4.129 -13.173 1.00 91.06 89 ARG A C 1
ATOM 709 O O . ARG A 1 89 ? 8.805 4.238 -12.486 1.00 91.06 89 ARG A O 1
ATOM 716 N N . ARG A 1 90 ? 10.382 2.957 -13.437 1.00 88.88 90 ARG A N 1
ATOM 717 C CA . ARG A 1 90 ? 9.994 1.731 -12.744 1.00 88.88 90 ARG A CA 1
ATOM 718 C C . ARG A 1 90 ? 10.771 1.610 -11.433 1.00 88.88 90 ARG A C 1
ATOM 720 O O . ARG A 1 90 ? 11.906 2.101 -11.379 1.00 88.88 90 ARG A O 1
ATOM 727 N N . PRO A 1 91 ? 10.173 0.980 -10.410 1.00 91.94 91 PRO A N 1
ATOM 728 C CA . PRO A 1 91 ? 10.929 0.581 -9.239 1.00 91.94 91 PRO A CA 1
ATOM 729 C C . PRO A 1 91 ? 12.052 -0.375 -9.648 1.00 91.94 91 PRO A C 1
ATOM 731 O O . PRO A 1 91 ? 11.892 -1.169 -10.579 1.00 91.94 91 PRO A O 1
ATOM 734 N N . ASP A 1 92 ? 13.194 -0.269 -8.983 1.00 92.94 92 ASP A N 1
ATOM 735 C CA . ASP A 1 92 ? 14.242 -1.282 -9.069 1.00 92.94 92 ASP A CA 1
ATOM 736 C C . ASP A 1 92 ? 13.959 -2.453 -8.111 1.00 92.94 92 ASP A C 1
ATOM 738 O O . ASP A 1 92 ? 13.034 -2.413 -7.303 1.00 92.94 92 ASP A O 1
ATOM 742 N N . SER A 1 93 ? 14.767 -3.513 -8.170 1.00 90.94 93 SER A N 1
ATOM 743 C CA . SER A 1 93 ? 14.560 -4.707 -7.338 1.00 90.94 93 SER A CA 1
ATOM 744 C C . SER A 1 93 ? 14.595 -4.431 -5.826 1.00 90.94 93 SER A C 1
ATOM 746 O O . SER A 1 93 ? 13.914 -5.115 -5.059 1.00 90.94 93 SER A O 1
ATOM 748 N N . SER A 1 94 ? 15.374 -3.439 -5.383 1.00 93.94 94 SER A N 1
ATOM 749 C CA . SER A 1 94 ? 15.447 -3.037 -3.973 1.00 93.94 94 SER A CA 1
ATOM 750 C C . SER A 1 94 ? 14.152 -2.348 -3.544 1.00 93.94 94 SER A C 1
ATOM 752 O O . SER A 1 94 ? 13.592 -2.644 -2.489 1.00 93.94 94 SER A O 1
ATOM 754 N N . GLU A 1 95 ? 13.626 -1.466 -4.389 1.00 94.50 95 GLU A N 1
ATOM 755 C CA . GLU A 1 95 ? 12.359 -0.782 -4.147 1.00 94.50 95 GLU A CA 1
ATOM 756 C C . GLU A 1 95 ? 11.160 -1.721 -4.240 1.00 94.50 95 GLU A C 1
ATOM 758 O O . GLU A 1 95 ? 10.255 -1.607 -3.419 1.00 94.50 95 GLU A O 1
ATOM 763 N N . GLU A 1 96 ? 11.155 -2.675 -5.174 1.00 93.44 96 GLU A N 1
ATOM 764 C CA . GLU A 1 96 ? 10.123 -3.718 -5.246 1.00 93.44 96 GLU A CA 1
ATOM 765 C C . GLU A 1 96 ? 10.071 -4.533 -3.947 1.00 93.44 96 GLU A C 1
ATOM 767 O O . GLU A 1 96 ? 8.989 -4.747 -3.398 1.00 93.44 96 GLU A O 1
ATOM 772 N N . THR A 1 97 ? 11.240 -4.914 -3.419 1.00 94.81 97 THR A N 1
ATOM 773 C CA . THR A 1 97 ? 11.351 -5.620 -2.132 1.00 94.81 97 THR A CA 1
ATOM 774 C C . THR A 1 97 ? 10.818 -4.752 -0.998 1.00 94.81 97 THR A C 1
ATOM 776 O O . THR A 1 97 ? 9.977 -5.186 -0.221 1.00 94.81 97 THR A O 1
ATOM 779 N N . LYS A 1 98 ? 11.216 -3.478 -0.953 1.00 96.00 98 LYS A N 1
ATOM 780 C CA . LYS A 1 98 ? 10.766 -2.550 0.086 1.00 96.00 98 LYS A CA 1
ATOM 781 C C . LYS A 1 98 ? 9.258 -2.280 0.039 1.00 96.00 98 LYS A C 1
ATOM 783 O O . LYS A 1 98 ? 8.632 -2.122 1.084 1.00 96.00 98 LYS A O 1
ATOM 788 N N . ILE A 1 99 ? 8.665 -2.213 -1.154 1.00 95.75 99 ILE A N 1
ATOM 789 C CA . ILE A 1 99 ? 7.210 -2.107 -1.323 1.00 95.75 99 ILE A CA 1
ATOM 790 C C . ILE A 1 99 ? 6.530 -3.363 -0.768 1.00 95.75 99 ILE A C 1
ATOM 792 O O . ILE A 1 99 ? 5.517 -3.237 -0.080 1.00 95.75 99 ILE A O 1
ATOM 796 N N . ALA A 1 100 ? 7.075 -4.550 -1.048 1.00 95.38 100 ALA A N 1
ATOM 797 C CA . ALA A 1 100 ? 6.555 -5.808 -0.524 1.00 95.38 100 ALA A CA 1
ATOM 798 C C . ALA A 1 100 ? 6.612 -5.850 1.010 1.00 95.38 100 ALA A C 1
ATOM 800 O O . ALA A 1 100 ? 5.574 -6.056 1.633 1.00 95.38 100 ALA A O 1
ATOM 801 N N . ASP A 1 101 ? 7.765 -5.536 1.605 1.00 96.31 101 ASP A N 1
ATOM 802 C CA . ASP A 1 101 ? 7.960 -5.516 3.062 1.00 96.31 101 ASP A CA 1
ATOM 803 C C . ASP A 1 101 ? 6.963 -4.577 3.761 1.00 96.31 101 ASP A C 1
ATOM 805 O O . ASP A 1 101 ? 6.376 -4.918 4.787 1.00 96.31 101 ASP A O 1
ATOM 809 N N . LEU A 1 102 ? 6.725 -3.391 3.189 1.00 96.06 102 LEU A N 1
ATOM 810 C CA . LEU A 1 102 ? 5.756 -2.433 3.728 1.00 96.06 102 LEU A CA 1
ATOM 811 C C . LEU A 1 102 ? 4.310 -2.937 3.622 1.00 96.06 102 LEU A C 1
ATOM 813 O O . LEU A 1 102 ? 3.504 -2.667 4.509 1.00 96.06 102 LEU A O 1
ATOM 817 N N . ILE A 1 103 ? 3.957 -3.659 2.555 1.00 95.25 103 ILE A N 1
ATOM 818 C CA . ILE A 1 103 ? 2.621 -4.257 2.413 1.00 95.25 103 ILE A CA 1
ATOM 819 C C . ILE A 1 103 ? 2.435 -5.399 3.417 1.00 95.25 103 ILE A C 1
ATOM 821 O O . ILE A 1 103 ? 1.393 -5.456 4.068 1.00 95.25 103 ILE A O 1
ATOM 825 N N . GLU A 1 104 ? 3.439 -6.256 3.592 1.00 94.50 104 GLU A N 1
ATOM 826 C CA . GLU A 1 104 ? 3.413 -7.323 4.600 1.00 94.50 104 GLU A CA 1
ATOM 827 C C . GLU A 1 104 ? 3.298 -6.752 6.020 1.00 94.50 104 GLU A C 1
ATOM 829 O O . GLU A 1 104 ? 2.545 -7.267 6.849 1.00 94.50 104 GLU A O 1
ATOM 834 N N . GLU A 1 105 ? 3.979 -5.641 6.302 1.00 93.56 105 GLU A N 1
ATOM 835 C CA . GLU A 1 105 ? 3.867 -4.965 7.592 1.00 93.56 105 GLU A CA 1
ATOM 836 C C . GLU A 1 105 ? 2.481 -4.341 7.804 1.00 93.56 105 GLU A C 1
ATOM 838 O O . GLU A 1 105 ? 1.907 -4.457 8.888 1.00 93.56 105 GLU A O 1
ATOM 843 N N . LEU A 1 106 ? 1.876 -3.749 6.768 1.00 92.69 106 LEU A N 1
ATOM 844 C CA . LEU A 1 106 ? 0.486 -3.288 6.831 1.00 92.69 106 LEU A CA 1
ATOM 845 C C . LEU A 1 106 ? -0.489 -4.437 7.129 1.00 92.69 106 LEU A C 1
ATOM 847 O O . LEU A 1 106 ? -1.430 -4.249 7.906 1.00 92.69 106 LEU A O 1
ATOM 851 N N . GLU A 1 107 ? -0.273 -5.614 6.539 1.00 91.38 107 GLU A N 1
ATOM 852 C CA . GLU A 1 107 ? -1.064 -6.819 6.809 1.00 91.38 107 GLU A CA 1
ATOM 853 C C . GLU A 1 107 ? -0.902 -7.299 8.254 1.00 91.38 107 GLU A C 1
ATOM 855 O O . GLU A 1 107 ? -1.904 -7.574 8.924 1.00 91.38 107 GLU A O 1
ATOM 860 N N . ARG A 1 108 ? 0.335 -7.326 8.763 1.00 90.94 108 ARG A N 1
ATOM 861 C CA . ARG A 1 108 ? 0.641 -7.677 10.155 1.00 90.94 108 ARG A CA 1
ATOM 862 C C . ARG A 1 108 ? -0.046 -6.725 11.134 1.00 90.94 108 ARG A C 1
ATOM 864 O O . ARG A 1 108 ? -0.798 -7.172 11.999 1.00 90.94 108 ARG A O 1
ATOM 871 N N . ILE A 1 109 ? 0.134 -5.414 10.956 1.00 89.25 109 ILE A N 1
ATOM 872 C CA . ILE A 1 109 ? -0.477 -4.386 11.811 1.00 89.25 109 ILE A CA 1
ATOM 873 C C . ILE A 1 109 ? -2.003 -4.512 11.790 1.00 89.25 109 ILE A C 1
ATOM 875 O O . ILE A 1 109 ? -2.639 -4.424 12.842 1.00 89.25 109 ILE A O 1
ATOM 879 N N . ALA A 1 110 ? -2.607 -4.736 10.618 1.00 86.56 110 ALA A N 1
ATOM 880 C CA . ALA A 1 110 ? -4.054 -4.892 10.493 1.00 86.56 110 ALA A CA 1
ATOM 881 C C . ALA A 1 110 ? -4.591 -6.158 11.186 1.00 86.56 110 ALA A C 1
ATOM 883 O O . ALA A 1 110 ? -5.731 -6.146 11.655 1.00 86.56 110 ALA A O 1
ATOM 884 N N . ALA A 1 111 ? -3.795 -7.228 11.264 1.00 85.19 111 ALA A N 1
ATOM 885 C CA . ALA A 1 111 ? -4.149 -8.456 11.974 1.00 85.19 111 ALA A CA 1
ATOM 886 C C . ALA A 1 111 ? -3.960 -8.343 13.498 1.00 85.19 111 ALA A C 1
ATOM 888 O O . ALA A 1 111 ? -4.749 -8.905 14.258 1.00 85.19 111 ALA A O 1
ATOM 889 N N . GLU A 1 112 ? -2.932 -7.617 13.945 1.00 79.19 112 GLU A N 1
ATOM 890 C CA . GLU A 1 112 ? -2.538 -7.520 15.357 1.00 79.19 112 GLU A CA 1
ATOM 891 C C . GLU A 1 112 ? -3.210 -6.363 16.111 1.00 79.19 112 GLU A C 1
ATOM 893 O O . GLU A 1 112 ? -3.359 -6.432 17.331 1.00 79.19 112 GLU A O 1
ATOM 898 N N . THR A 1 113 ? -3.635 -5.305 15.413 1.00 65.25 113 THR A N 1
ATOM 899 C CA . THR A 1 113 ? -4.118 -4.071 16.052 1.00 65.25 113 THR A CA 1
ATOM 900 C C . THR A 1 113 ? -5.649 -4.038 16.144 1.00 65.25 113 THR A C 1
ATOM 902 O O . THR A 1 113 ? -6.325 -3.736 15.152 1.00 65.25 113 THR A O 1
ATOM 905 N N . PRO A 1 114 ? -6.255 -4.266 17.326 1.00 60.09 114 PRO A N 1
ATOM 906 C CA . PRO A 1 114 ? -7.606 -3.783 17.588 1.00 60.09 114 PRO A CA 1
ATOM 907 C C . PRO A 1 114 ? -7.616 -2.241 17.542 1.00 60.09 114 PRO A C 1
ATOM 909 O O . PRO A 1 114 ? -6.607 -1.616 17.852 1.00 60.09 114 PRO A O 1
ATOM 912 N N . PRO A 1 115 ? -8.734 -1.598 17.158 1.00 57.72 115 PRO A N 1
ATOM 913 C CA . PRO A 1 115 ? -8.809 -0.139 17.066 1.00 57.72 115 PRO A CA 1
ATOM 914 C C . PRO A 1 115 ? -8.428 0.501 18.403 1.00 57.72 115 PRO A C 1
ATOM 916 O O . PRO A 1 115 ? -9.089 0.261 19.417 1.00 57.72 115 PRO A O 1
ATOM 919 N N . GLU A 1 116 ? -7.421 1.366 18.416 1.00 59.31 116 GLU A N 1
ATOM 920 C CA . GLU A 1 116 ? -7.194 2.224 19.570 1.00 59.31 116 GLU A CA 1
ATOM 921 C C . GLU A 1 116 ? -8.262 3.320 19.558 1.00 59.31 116 GLU A C 1
ATOM 923 O O . GLU A 1 116 ? -8.208 4.285 18.798 1.00 59.31 116 GLU A O 1
ATOM 928 N N . GLY A 1 117 ? -9.292 3.142 20.382 1.00 48.88 117 GLY A N 1
ATOM 929 C CA . GLY A 1 117 ? -10.345 4.127 20.575 1.00 48.88 117 GLY A CA 1
ATOM 930 C C . GLY A 1 117 ? -10.596 4.346 22.055 1.00 48.88 117 GLY A C 1
ATOM 931 O O . GLY A 1 117 ? -11.403 3.636 22.650 1.00 48.88 117 GLY A O 1
ATOM 932 N N . LYS A 1 118 ? -9.940 5.349 22.651 1.00 33.78 118 LYS A N 1
ATOM 933 C CA . LYS A 1 118 ? -10.448 5.934 23.896 1.00 33.78 118 LYS A CA 1
ATO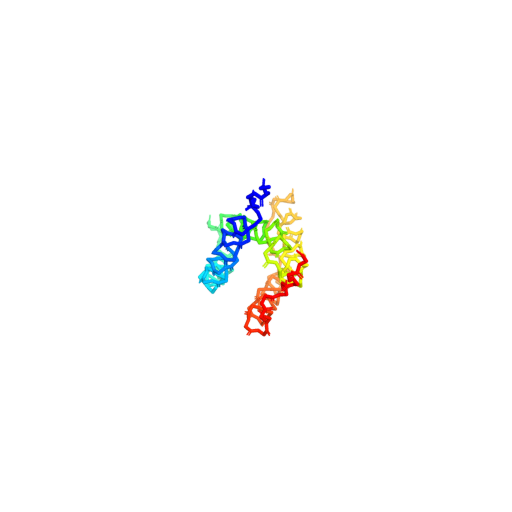M 934 C C . LYS A 1 118 ? -11.831 6.533 23.606 1.00 33.78 118 LYS A C 1
ATOM 936 O O . LYS A 1 118 ? -11.924 7.360 22.698 1.00 33.78 118 LYS A O 1
ATOM 941 N N . PRO A 1 119 ? -12.880 6.181 24.366 1.00 36.19 119 PRO A N 1
ATOM 942 C CA . PRO A 1 119 ? -13.971 7.116 24.559 1.00 36.19 119 PRO A CA 1
ATOM 943 C C . PRO A 1 119 ? -13.400 8.261 25.408 1.00 36.19 119 PRO A C 1
ATOM 945 O O . PRO A 1 119 ? -12.872 8.018 26.496 1.00 36.19 119 PRO A O 1
ATOM 948 N N . VAL A 1 120 ? -13.418 9.482 24.884 1.00 39.97 120 VAL A N 1
ATOM 949 C CA . VAL A 1 120 ? -13.336 10.702 25.699 1.00 39.97 120 VAL A CA 1
ATOM 950 C C . VAL A 1 120 ? -14.688 11.375 25.665 1.00 39.97 120 VAL A C 1
ATOM 952 O O . VAL A 1 120 ? -15.264 11.423 24.557 1.00 39.97 120 VAL A O 1
#

Mean predicted aligned error: 6.86 Å

Nearest PDB structures (foldseek):
  7t2y-assembly1_A  TM=8.733E-01  e=1.283E-02  synthetic construct
  6ff6-assembly1_A-2  TM=8.785E-01  e=3.640E-02  synthetic construct
  3u3b-assembly2_B  TM=8.713E-01  e=4.725E-02  synthetic construct
  1tqg-assembly1_A  TM=7.007E-01  e=4.725E-02  Thermotoga maritima
  6fes-assembly1_A  TM=8.005E-01  e=2.931E-01  synthetic construct

Radius of gyration: 16.98 Å; Cα contacts (8 Å, |Δi|>4): 104; chains: 1; bounding box: 48×28×50 Å

Secondary structure (DSSP, 8-state):
----SHHHHHHHHHHHHHHHHHHHHHHHHHHHHHHHHTT-TTTHHHHHHHHHHHHHHHHHHTTTTT-HHHHHHHHHHHHHHHHHHHTTSPPPHHHHHHHHHHHHHHHHHHHH--------